Protein AF-A0A6B3FB98-F1 (afdb_monomer)

Solvent-accessible surface area (backbone atoms only — not comparable to full-atom values): 5210 Å² total; per-residue (Å²): 112,61,65,62,50,52,55,51,52,52,67,67,36,86,56,45,67,45,77,42,84,36,45,24,69,54,49,41,55,49,44,44,62,73,29,65,89,41,88,61,44,83,73,66,52,54,88,78,35,70,69,46,72,49,70,41,52,70,50,77,83,49,48,64,60,54,39,62,72,44,57,84,35,87,92,45,90,78,75,80,77,92,82,120

Structure (mmCIF, N/CA/C/O backbone):
data_AF-A0A6B3FB98-F1
#
_entry.id   AF-A0A6B3FB98-F1
#
loop_
_atom_site.group_PDB
_atom_site.id
_atom_site.type_symbol
_atom_site.label_atom_id
_atom_site.label_alt_id
_atom_site.label_comp_id
_atom_site.label_asym_id
_atom_site.label_entity_id
_atom_site.label_seq_id
_atom_site.pdbx_PDB_ins_code
_atom_site.Cartn_x
_atom_site.Cartn_y
_atom_site.Cartn_z
_atom_site.occupancy
_atom_site.B_iso_or_equiv
_atom_site.auth_seq_id
_atom_site.auth_comp_id
_atom_site.auth_asym_id
_atom_site.auth_atom_id
_atom_site.pdbx_PDB_model_num
ATOM 1 N N . GLU A 1 1 ? -9.946 7.356 -11.791 1.00 70.69 1 GLU A N 1
ATOM 2 C CA . GLU A 1 1 ? -11.025 7.431 -10.777 1.00 70.69 1 GLU A CA 1
ATOM 3 C C . GLU A 1 1 ? -10.968 6.279 -9.772 1.00 70.69 1 GLU A C 1
ATOM 5 O O . GLU A 1 1 ? -10.805 6.546 -8.588 1.00 70.69 1 GLU A O 1
ATOM 10 N N . GLN A 1 2 ? -10.980 5.011 -10.212 1.00 83.38 2 GLN A N 1
ATOM 11 C CA . GLN A 1 2 ? -10.944 3.843 -9.305 1.00 83.38 2 GLN A CA 1
ATOM 12 C C . GLN A 1 2 ? -9.772 3.849 -8.305 1.00 83.38 2 GLN A C 1
ATOM 14 O O . GLN A 1 2 ? -9.975 3.599 -7.121 1.00 83.38 2 GLN A O 1
ATOM 19 N N . ARG A 1 3 ? -8.561 4.214 -8.742 1.00 86.38 3 ARG A N 1
ATOM 20 C CA . ARG A 1 3 ? -7.378 4.301 -7.869 1.00 86.38 3 ARG A CA 1
ATOM 21 C C . ARG A 1 3 ? -7.551 5.255 -6.682 1.00 86.38 3 ARG A C 1
ATOM 23 O O . ARG A 1 3 ? -7.267 4.885 -5.549 1.00 86.38 3 ARG A O 1
ATOM 30 N N . GLN A 1 4 ? -8.005 6.481 -6.942 1.00 88.00 4 GLN A N 1
ATOM 31 C CA . GLN A 1 4 ? -8.203 7.492 -5.894 1.00 88.00 4 GLN A CA 1
ATOM 32 C C . GLN A 1 4 ? -9.285 7.057 -4.902 1.00 88.00 4 GLN A C 1
ATOM 34 O O . GLN A 1 4 ? -9.176 7.332 -3.707 1.00 88.00 4 GLN A O 1
ATOM 39 N N . GLN A 1 5 ? -10.304 6.342 -5.385 1.00 90.31 5 GLN A N 1
ATOM 40 C CA . GLN A 1 5 ? -11.332 5.765 -4.529 1.00 90.31 5 GLN A CA 1
ATOM 41 C C . GLN A 1 5 ? -10.744 4.699 -3.595 1.00 90.31 5 GLN A C 1
ATOM 43 O O . GLN A 1 5 ? -10.975 4.755 -2.390 1.00 90.31 5 GLN A O 1
ATOM 48 N N . ILE A 1 6 ? -9.925 3.782 -4.124 1.00 89.94 6 ILE A N 1
ATOM 49 C CA . ILE A 1 6 ? -9.229 2.758 -3.328 1.00 89.94 6 ILE A CA 1
ATOM 50 C C . ILE A 1 6 ? -8.350 3.414 -2.259 1.00 89.94 6 ILE A C 1
ATOM 52 O O . ILE A 1 6 ? -8.448 3.057 -1.088 1.00 89.94 6 ILE A O 1
ATOM 56 N N . GLU A 1 7 ? -7.544 4.409 -2.634 1.00 90.88 7 GLU A N 1
ATOM 57 C CA . GLU A 1 7 ? -6.691 5.152 -1.699 1.00 90.88 7 GLU A CA 1
ATOM 58 C C . GLU A 1 7 ? -7.508 5.825 -0.588 1.00 90.88 7 GLU A C 1
ATOM 60 O O . GLU A 1 7 ? -7.152 5.760 0.590 1.00 90.88 7 GLU A O 1
ATOM 65 N N . THR A 1 8 ? -8.623 6.455 -0.959 1.00 92.19 8 THR A N 1
ATOM 66 C CA . T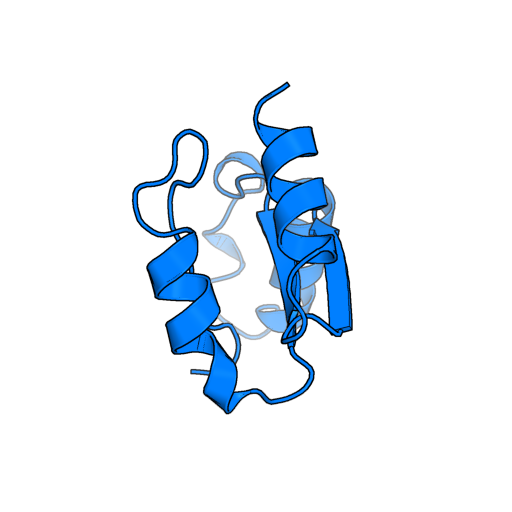HR A 1 8 ? -9.530 7.111 -0.014 1.00 92.19 8 THR A CA 1
ATOM 67 C C . THR A 1 8 ? -10.123 6.109 0.966 1.00 92.19 8 THR A C 1
ATOM 69 O O . THR A 1 8 ? -10.179 6.379 2.164 1.00 92.19 8 THR A O 1
ATOM 72 N N . ASP A 1 9 ? -10.546 4.945 0.484 1.00 91.81 9 ASP A N 1
ATOM 73 C CA . ASP A 1 9 ? -11.162 3.936 1.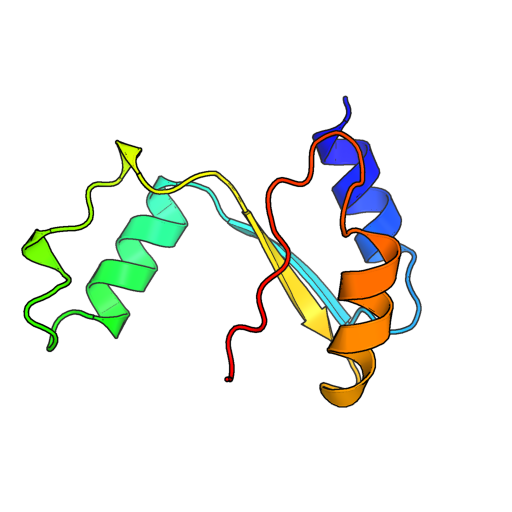339 1.00 91.81 9 ASP A CA 1
ATOM 74 C C . ASP A 1 9 ? -10.143 3.279 2.263 1.00 91.81 9 ASP A C 1
ATOM 76 O O . ASP A 1 9 ? -10.436 3.103 3.442 1.00 91.81 9 ASP A O 1
ATOM 80 N N . LEU A 1 10 ? -8.922 3.023 1.783 1.00 90.62 10 LEU A N 1
ATOM 81 C CA . LEU A 1 10 ? -7.813 2.581 2.629 1.00 90.62 10 LEU A CA 1
ATOM 82 C C . LEU A 1 10 ? -7.549 3.587 3.756 1.00 90.62 10 LEU A C 1
ATOM 84 O O . LEU A 1 10 ? -7.442 3.201 4.915 1.00 90.62 10 LEU A O 1
ATOM 88 N N . LYS A 1 11 ? -7.513 4.889 3.446 1.00 91.00 11 LYS A N 1
ATOM 89 C CA . LYS A 1 11 ? -7.313 5.954 4.445 1.00 91.00 11 LYS A CA 1
ATOM 90 C C . LYS A 1 11 ? -8.461 6.076 5.452 1.00 91.00 11 LYS A C 1
ATOM 92 O O . LYS A 1 11 ? -8.236 6.546 6.563 1.00 91.00 11 LYS A O 1
ATOM 97 N N . LYS A 1 12 ? -9.679 5.675 5.080 1.00 92.00 12 LYS A N 1
ATOM 98 C CA . LYS A 1 12 ? -10.856 5.689 5.965 1.00 92.00 12 LYS A CA 1
ATOM 99 C C . LYS A 1 12 ? -10.901 4.504 6.927 1.00 92.00 12 LYS A C 1
ATOM 101 O O . LYS A 1 12 ? -11.653 4.553 7.898 1.00 92.00 12 LYS A O 1
ATOM 106 N N . MET A 1 13 ? -10.138 3.440 6.675 1.00 89.88 13 MET A N 1
ATOM 107 C CA . MET A 1 13 ? -10.168 2.268 7.541 1.00 89.88 13 MET A CA 1
ATOM 108 C C . MET A 1 13 ? -9.485 2.543 8.885 1.00 89.88 13 MET A C 1
ATOM 110 O O . MET A 1 13 ? -8.347 3.009 8.918 1.00 89.88 13 MET A O 1
ATOM 114 N N . PRO A 1 14 ? -10.116 2.180 10.015 1.00 90.12 14 PRO A N 1
ATOM 115 C CA . PRO A 1 14 ? -9.554 2.432 11.339 1.00 90.12 14 PRO A CA 1
ATOM 116 C C . PRO A 1 14 ? -8.274 1.628 11.607 1.00 90.12 14 PRO A C 1
ATOM 118 O O . PRO A 1 14 ? -7.417 2.107 12.353 1.00 90.12 14 PRO A O 1
ATOM 121 N N . ALA A 1 15 ? -8.135 0.455 10.981 1.00 90.31 15 ALA A N 1
ATOM 122 C CA . ALA A 1 15 ? -6.959 -0.411 11.063 1.00 90.31 15 ALA A CA 1
ATOM 123 C C . ALA A 1 15 ? -5.740 0.148 10.306 1.00 90.31 15 ALA A C 1
ATOM 125 O O . ALA A 1 15 ? -4.606 -0.250 10.571 1.00 90.31 15 ALA A O 1
ATOM 126 N N . VAL A 1 16 ? -5.939 1.096 9.384 1.00 92.69 16 VAL A N 1
ATOM 127 C CA . VAL A 1 16 ? -4.859 1.667 8.576 1.00 92.69 16 VAL A CA 1
ATOM 128 C C . VAL A 1 16 ? -4.181 2.812 9.328 1.00 92.69 16 VAL A C 1
ATOM 130 O O . VAL A 1 16 ? -4.817 3.728 9.846 1.00 92.69 16 VAL A O 1
ATOM 133 N N . GLN A 1 17 ? -2.854 2.745 9.403 1.00 92.69 17 GLN A N 1
ATOM 134 C CA . GLN A 1 17 ? -1.997 3.792 9.949 1.00 92.69 17 GLN A CA 1
ATOM 135 C C . GLN A 1 17 ? -1.575 4.780 8.856 1.00 92.69 17 GLN A C 1
ATOM 137 O O . GLN A 1 17 ? -1.705 5.986 9.042 1.00 92.69 17 GLN A O 1
ATOM 142 N N . THR A 1 18 ? -1.071 4.283 7.723 1.00 91.62 18 THR A N 1
ATOM 143 C CA . THR A 1 18 ? -0.631 5.120 6.595 1.00 91.62 18 THR A CA 1
ATOM 144 C C . THR A 1 18 ? -0.854 4.416 5.267 1.00 91.62 18 THR A C 1
ATOM 146 O O . THR A 1 18 ? -0.672 3.204 5.178 1.00 91.62 18 THR A O 1
ATOM 149 N N . VAL A 1 19 ? -1.155 5.189 4.223 1.00 92.75 19 VAL A N 1
ATOM 150 C CA . VAL A 1 19 ? -1.237 4.710 2.838 1.00 92.75 19 VAL A CA 1
ATOM 151 C C . VAL A 1 19 ? -0.232 5.493 2.008 1.00 92.75 19 VAL A C 1
ATOM 153 O O . VAL A 1 19 ? -0.298 6.722 1.971 1.00 92.75 19 VAL A O 1
ATOM 156 N N . ALA A 1 20 ? 0.687 4.787 1.358 1.00 90.81 20 ALA A N 1
ATOM 157 C CA . ALA A 1 20 ? 1.653 5.355 0.430 1.00 90.81 20 ALA A CA 1
ATOM 158 C C . ALA A 1 20 ? 1.407 4.774 -0.963 1.00 90.81 20 ALA A C 1
ATOM 160 O O . ALA A 1 20 ? 1.312 3.559 -1.124 1.00 90.81 20 ALA A O 1
ATOM 161 N N . HIS A 1 21 ? 1.302 5.640 -1.965 1.00 90.62 21 HIS A N 1
ATOM 162 C CA . HIS A 1 21 ? 1.294 5.206 -3.354 1.00 90.62 21 HIS A CA 1
ATOM 163 C C . HIS A 1 21 ? 2.732 4.921 -3.785 1.00 90.62 21 HIS A C 1
ATOM 165 O O . HIS A 1 21 ? 3.584 5.804 -3.691 1.00 90.62 21 HIS A O 1
ATOM 171 N N . GLU A 1 22 ? 2.989 3.696 -4.226 1.00 87.44 22 GLU A N 1
ATOM 172 C CA . GLU A 1 22 ? 4.285 3.244 -4.708 1.00 87.44 22 GLU A CA 1
ATOM 173 C C . GLU A 1 22 ? 4.201 3.063 -6.224 1.00 87.44 22 GLU A C 1
ATOM 175 O O . GLU A 1 22 ? 3.458 2.228 -6.744 1.00 87.44 22 GLU A O 1
ATOM 180 N N . THR A 1 23 ? 4.943 3.900 -6.946 1.00 88.94 23 THR A N 1
ATOM 181 C CA . THR A 1 23 ? 5.026 3.808 -8.405 1.00 88.94 23 THR A CA 1
ATOM 182 C C . THR A 1 23 ? 5.922 2.644 -8.817 1.00 88.94 23 THR A C 1
ATOM 184 O O . THR A 1 23 ? 6.796 2.235 -8.052 1.00 88.94 23 THR A O 1
ATOM 187 N N . ALA A 1 24 ? 5.774 2.164 -10.054 1.00 84.94 24 ALA A N 1
ATOM 188 C CA . ALA A 1 24 ? 6.637 1.127 -10.627 1.00 84.94 24 ALA A CA 1
ATOM 189 C C . ALA A 1 24 ? 8.139 1.436 -10.448 1.00 84.94 24 ALA A C 1
ATOM 191 O O . ALA A 1 24 ? 8.925 0.572 -10.069 1.00 84.94 24 ALA A O 1
ATOM 192 N N . ASP A 1 25 ? 8.532 2.700 -10.642 1.00 85.69 25 ASP A N 1
ATOM 193 C CA . ASP A 1 25 ? 9.919 3.158 -10.502 1.00 85.69 25 ASP A CA 1
ATOM 194 C C . ASP A 1 25 ? 10.413 3.103 -9.042 1.00 85.69 25 ASP A C 1
ATOM 196 O O . ASP A 1 25 ? 11.545 2.695 -8.766 1.00 85.69 25 ASP A O 1
ATOM 200 N N . GLN A 1 26 ? 9.551 3.471 -8.085 1.00 87.56 26 GLN A N 1
ATOM 201 C CA . GLN A 1 26 ? 9.854 3.366 -6.655 1.00 87.56 26 GLN A CA 1
ATOM 202 C C . GLN A 1 26 ? 9.925 1.907 -6.201 1.00 87.56 26 GLN A C 1
ATOM 204 O O . GLN A 1 26 ? 10.900 1.539 -5.543 1.00 87.56 26 GLN A O 1
ATOM 209 N N . ALA A 1 27 ? 8.952 1.083 -6.599 1.00 84.50 27 ALA A N 1
ATOM 210 C CA . ALA A 1 27 ? 8.931 -0.352 -6.333 1.00 84.50 27 ALA A CA 1
ATOM 211 C C . ALA A 1 27 ? 10.200 -1.021 -6.876 1.00 84.50 27 ALA A C 1
ATOM 213 O O . ALA A 1 27 ? 10.872 -1.754 -6.154 1.00 84.50 27 ALA A O 1
ATOM 214 N N . TYR A 1 28 ? 10.599 -0.690 -8.108 1.00 84.38 28 TYR A N 1
ATOM 215 C CA . TYR A 1 28 ? 11.817 -1.200 -8.732 1.00 84.38 28 TYR A CA 1
ATOM 216 C C . TYR A 1 28 ? 13.089 -0.812 -7.976 1.00 84.38 28 TYR A C 1
ATOM 218 O O . TYR A 1 28 ? 13.930 -1.669 -7.703 1.00 84.38 28 TYR A O 1
ATOM 226 N N . LYS A 1 29 ? 13.238 0.459 -7.585 1.00 86.31 29 LYS A N 1
ATOM 227 C CA . LYS A 1 29 ? 14.388 0.916 -6.786 1.00 86.31 29 LYS A CA 1
ATOM 228 C C . LYS A 1 29 ? 14.461 0.216 -5.433 1.00 86.31 29 LYS A C 1
ATOM 230 O O . LYS A 1 29 ? 15.548 -0.169 -5.002 1.00 86.31 29 LYS A O 1
ATOM 235 N N . LEU A 1 30 ? 13.321 0.058 -4.761 1.00 82.44 30 LEU A N 1
ATOM 236 C CA . LEU A 1 30 ? 13.264 -0.603 -3.463 1.00 82.44 30 LEU A CA 1
ATOM 237 C C . LEU A 1 30 ? 13.585 -2.091 -3.595 1.00 82.44 30 LEU A C 1
ATOM 239 O O . LEU A 1 30 ? 14.413 -2.610 -2.856 1.00 82.44 30 LEU A O 1
ATOM 243 N N . TYR A 1 31 ? 12.991 -2.752 -4.585 1.00 81.25 31 TYR A N 1
ATOM 244 C CA . TYR A 1 31 ? 13.235 -4.154 -4.879 1.00 81.25 31 TYR A CA 1
ATOM 245 C C . TYR A 1 31 ? 14.700 -4.406 -5.224 1.00 81.25 31 TYR A C 1
ATOM 247 O O . TYR A 1 31 ? 15.314 -5.288 -4.638 1.00 81.25 31 TYR A O 1
ATOM 255 N N . GLN A 1 32 ? 15.310 -3.593 -6.092 1.00 82.25 32 GLN A N 1
ATOM 256 C CA . GLN A 1 32 ? 16.744 -3.694 -6.368 1.00 82.25 32 GLN A CA 1
ATOM 257 C C . GLN A 1 32 ? 17.586 -3.558 -5.100 1.00 82.25 32 GLN A C 1
ATOM 259 O O . GLN A 1 32 ? 18.593 -4.243 -4.968 1.00 82.25 32 GLN A O 1
ATOM 264 N N . LYS A 1 33 ? 17.186 -2.702 -4.154 1.00 84.25 33 LYS A N 1
ATOM 265 C CA . LYS A 1 33 ? 17.895 -2.542 -2.883 1.00 84.25 33 LYS A CA 1
ATOM 266 C C . LYS A 1 33 ? 17.757 -3.784 -1.996 1.00 84.25 33 LYS A C 1
ATOM 268 O O . LYS A 1 33 ? 18.775 -4.303 -1.538 1.00 84.25 33 LYS A O 1
ATOM 273 N N . GLU A 1 34 ? 16.535 -4.272 -1.795 1.00 79.12 34 GLU A N 1
ATOM 274 C CA . GLU A 1 34 ? 16.223 -5.420 -0.928 1.00 79.12 34 GLU A CA 1
ATOM 275 C C . GLU A 1 34 ? 16.759 -6.740 -1.503 1.00 79.12 34 GLU A C 1
ATOM 277 O O . GLU A 1 34 ? 17.377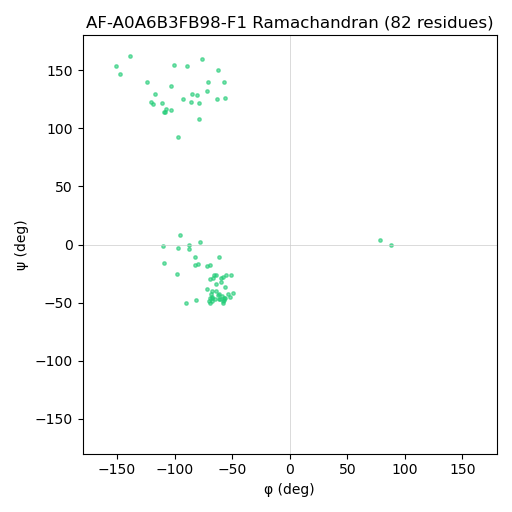 -7.541 -0.804 1.00 79.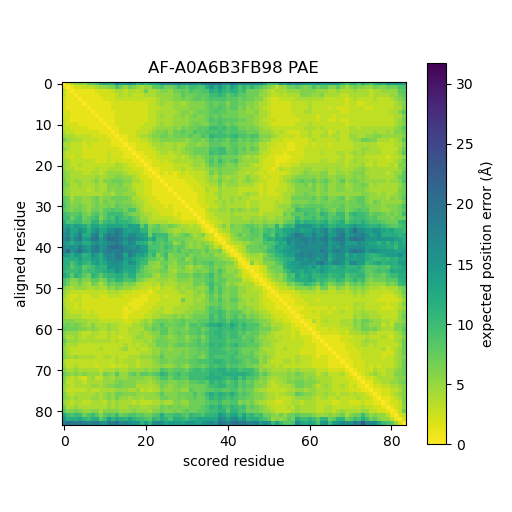12 34 GLU A O 1
ATOM 282 N N . PHE A 1 35 ? 16.594 -6.939 -2.809 1.00 77.75 35 PHE A N 1
ATOM 283 C CA . PHE A 1 35 ? 16.992 -8.146 -3.525 1.00 77.75 35 PHE A CA 1
ATOM 284 C C . PHE A 1 35 ? 18.369 -8.024 -4.178 1.00 77.75 35 PHE A C 1
ATOM 286 O O . PHE A 1 35 ? 18.779 -8.953 -4.861 1.00 77.75 35 PHE A O 1
ATOM 293 N N . SER A 1 36 ? 19.132 -6.954 -3.925 1.00 74.75 36 SER A N 1
ATOM 294 C CA . SER A 1 36 ? 20.507 -6.768 -4.438 1.00 74.75 36 SER A CA 1
ATOM 295 C C . SER A 1 36 ? 21.434 -7.964 -4.185 1.00 74.75 36 SER A C 1
ATOM 297 O O . SER A 1 36 ? 22.397 -8.172 -4.917 1.00 74.75 36 SER A O 1
ATOM 299 N N . ARG A 1 37 ? 21.150 -8.754 -3.143 1.00 76.31 37 ARG A N 1
ATOM 300 C CA . ARG A 1 37 ? 21.891 -9.970 -2.769 1.00 76.31 37 ARG A CA 1
ATOM 301 C C . ARG A 1 37 ? 21.259 -11.270 -3.275 1.00 76.31 37 ARG A C 1
ATOM 303 O O . ARG A 1 37 ? 21.809 -12.340 -3.034 1.00 76.31 37 ARG A O 1
ATOM 310 N N . SER A 1 38 ? 20.106 -11.191 -3.929 1.00 74.75 38 SER A N 1
ATOM 311 C CA . SER A 1 38 ? 19.347 -12.328 -4.437 1.00 74.75 38 SER A CA 1
ATOM 312 C C . SER A 1 38 ? 19.537 -12.463 -5.952 1.00 74.75 38 SER A C 1
ATOM 314 O O . SER A 1 38 ? 19.428 -11.470 -6.672 1.00 74.75 38 SER A O 1
ATOM 316 N N . PRO A 1 39 ? 19.744 -13.683 -6.479 1.00 74.25 39 PRO A N 1
ATOM 317 C CA . PRO A 1 39 ? 19.875 -13.924 -7.920 1.00 74.25 39 PRO A CA 1
ATOM 318 C C . PRO A 1 39 ? 18.619 -13.551 -8.736 1.00 74.25 39 PRO A C 1
ATOM 320 O O . PRO A 1 39 ? 18.671 -13.494 -9.961 1.00 74.25 39 PRO A O 1
ATOM 323 N N . ILE A 1 40 ? 17.497 -13.264 -8.068 1.00 70.62 40 ILE A N 1
ATOM 324 C CA . ILE A 1 40 ? 16.217 -12.888 -8.683 1.00 70.62 40 ILE A CA 1
ATOM 325 C C . ILE A 1 40 ? 16.181 -11.390 -9.050 1.00 70.62 40 ILE A C 1
ATOM 327 O O . ILE A 1 40 ? 15.376 -10.978 -9.884 1.00 70.62 40 ILE A O 1
ATOM 331 N N . ALA A 1 41 ? 17.064 -10.551 -8.485 1.00 69.00 41 ALA A N 1
ATOM 332 C CA . ALA A 1 41 ? 17.078 -9.111 -8.776 1.00 69.00 41 ALA A CA 1
ATOM 333 C C . ALA A 1 41 ? 17.304 -8.781 -10.256 1.00 69.00 41 ALA A C 1
ATOM 335 O O . ALA A 1 41 ? 16.809 -7.768 -10.736 1.00 69.00 41 ALA A O 1
ATOM 336 N N . SER A 1 42 ? 18.006 -9.647 -10.985 1.00 69.69 42 SER A N 1
ATOM 337 C CA . SER A 1 42 ? 18.278 -9.476 -12.414 1.00 69.69 42 SER A CA 1
ATOM 338 C C . SER A 1 42 ? 17.126 -9.923 -13.321 1.00 69.69 42 SER A C 1
ATOM 340 O O . SER A 1 42 ? 17.180 -9.677 -14.521 1.00 69.69 42 SER A O 1
ATOM 342 N N . GLN A 1 43 ? 16.114 -10.609 -12.777 1.00 69.69 43 GLN A N 1
ATOM 343 C CA . GLN A 1 43 ? 14.999 -11.173 -13.549 1.00 69.69 43 GLN A CA 1
ATOM 344 C C . GLN A 1 43 ? 13.750 -10.286 -13.529 1.00 69.69 43 GLN A C 1
ATOM 346 O O . GLN A 1 43 ? 12.947 -10.351 -14.457 1.00 69.69 43 GLN A O 1
ATOM 351 N N . LEU A 1 44 ? 13.580 -9.452 -12.497 1.00 70.50 44 LEU A N 1
ATOM 352 C CA . LEU A 1 44 ? 12.465 -8.510 -12.429 1.00 70.50 44 LEU A CA 1
ATOM 353 C C . LEU A 1 44 ? 12.809 -7.212 -13.164 1.00 70.50 44 LEU A C 1
ATOM 355 O O . LEU A 1 44 ? 13.766 -6.524 -12.812 1.00 70.50 44 LEU A O 1
ATOM 359 N N . THR A 1 45 ? 11.997 -6.848 -14.150 1.00 71.00 45 THR A N 1
ATOM 360 C CA . THR A 1 45 ? 12.077 -5.561 -14.849 1.00 71.00 45 THR A CA 1
ATOM 361 C C . THR A 1 45 ? 11.012 -4.593 -14.315 1.00 71.00 45 THR A C 1
ATOM 363 O O . THR A 1 45 ? 9.980 -5.040 -13.810 1.00 71.00 45 THR A O 1
ATOM 366 N N . PRO A 1 46 ? 11.214 -3.264 -14.417 1.00 70.06 46 PRO A N 1
ATOM 367 C CA . PRO A 1 46 ? 10.231 -2.272 -13.961 1.00 70.06 46 PRO A CA 1
ATOM 368 C C . PRO A 1 46 ? 8.860 -2.423 -14.629 1.00 70.06 46 PRO A C 1
ATOM 370 O O . PRO A 1 46 ? 7.846 -2.086 -14.036 1.00 70.06 46 PRO A O 1
ATOM 373 N N . ASP A 1 47 ? 8.833 -2.946 -15.854 1.00 73.62 47 ASP A N 1
ATOM 374 C CA . ASP A 1 47 ? 7.611 -3.201 -16.622 1.00 73.62 47 ASP A CA 1
ATOM 375 C C . ASP A 1 47 ? 6.708 -4.261 -15.961 1.00 73.62 47 ASP A C 1
ATOM 377 O O . ASP A 1 47 ? 5.488 -4.225 -16.083 1.00 73.62 47 ASP A O 1
ATOM 381 N N . LEU A 1 48 ? 7.308 -5.162 -15.176 1.00 74.12 48 LEU A N 1
ATOM 382 C CA . LEU A 1 48 ? 6.606 -6.180 -14.395 1.00 74.12 48 LEU A CA 1
ATOM 383 C C . LEU A 1 48 ? 6.191 -5.683 -13.001 1.00 74.12 48 LEU A C 1
ATOM 385 O O . LEU A 1 48 ? 5.609 -6.452 -12.237 1.00 74.12 48 LEU A O 1
ATOM 389 N N . MET A 1 49 ? 6.501 -4.430 -12.650 1.00 79.06 49 MET A N 1
ATOM 390 C CA . MET A 1 49 ? 6.147 -3.813 -11.370 1.00 79.06 49 MET A CA 1
ATOM 391 C C . MET A 1 49 ? 4.874 -2.975 -11.540 1.00 79.06 49 MET A C 1
ATOM 393 O O . MET A 1 49 ? 4.968 -1.795 -11.891 1.00 79.06 49 MET A O 1
ATOM 397 N N . PRO A 1 50 ? 3.674 -3.526 -11.292 1.00 77.69 50 PRO A N 1
ATOM 398 C CA . PRO A 1 50 ? 2.474 -2.706 -11.271 1.00 77.69 50 PRO A CA 1
ATOM 399 C C . PRO A 1 50 ? 2.566 -1.655 -10.158 1.00 77.69 50 PRO A C 1
ATOM 401 O O . PRO A 1 50 ? 3.187 -1.874 -9.114 1.00 77.69 50 PRO A O 1
ATOM 404 N N . GLU A 1 51 ? 1.916 -0.509 -10.368 1.00 85.50 51 GLU A N 1
ATOM 405 C CA . GLU A 1 51 ? 1.707 0.456 -9.289 1.00 85.50 51 GLU A CA 1
ATOM 406 C C . GLU A 1 51 ? 0.969 -0.209 -8.121 1.00 85.50 51 GLU A C 1
ATOM 408 O O . GLU A 1 51 ? 0.060 -1.021 -8.315 1.00 85.50 51 GLU A O 1
ATOM 413 N N . SER A 1 52 ? 1.372 0.118 -6.896 1.00 88.56 52 SER A N 1
ATOM 414 C CA . SER A 1 52 ? 0.799 -0.495 -5.703 1.00 88.56 52 SER A CA 1
ATOM 415 C C . SER A 1 52 ? 0.579 0.522 -4.593 1.00 88.56 52 SER A C 1
ATOM 417 O O . SER A 1 52 ? 1.121 1.628 -4.591 1.00 88.56 52 SER A O 1
ATOM 419 N N . PHE A 1 53 ? -0.261 0.152 -3.630 1.00 90.50 53 PHE A N 1
ATOM 420 C CA . PHE A 1 53 ? -0.438 0.919 -2.407 1.00 90.50 53 PHE A CA 1
ATOM 421 C C . PHE A 1 53 ? 0.217 0.189 -1.248 1.00 90.50 53 PHE A C 1
ATOM 423 O O . PHE A 1 53 ? -0.230 -0.883 -0.841 1.00 90.50 53 PHE A O 1
ATOM 430 N N . ARG A 1 54 ? 1.238 0.811 -0.661 1.00 90.06 54 ARG A N 1
ATOM 431 C CA . ARG A 1 54 ? 1.797 0.377 0.614 1.00 90.06 54 ARG A CA 1
ATOM 432 C C . ARG A 1 54 ? 0.909 0.854 1.746 1.00 90.06 54 ARG A C 1
ATOM 434 O O . ARG A 1 54 ? 0.868 2.040 2.081 1.00 90.06 54 ARG A O 1
ATOM 441 N N . VAL A 1 55 ? 0.211 -0.096 2.348 1.00 90.31 55 VAL A N 1
ATOM 442 C CA . VAL A 1 55 ? -0.676 0.139 3.481 1.00 90.31 55 VAL A CA 1
ATOM 443 C C . VAL A 1 55 ? 0.027 -0.338 4.740 1.00 90.31 55 VAL A C 1
ATOM 445 O O . VAL A 1 55 ? 0.310 -1.520 4.903 1.00 90.31 55 VAL A O 1
ATOM 448 N N . LYS A 1 56 ? 0.314 0.591 5.647 1.00 90.75 56 LYS A N 1
ATOM 449 C CA . LYS A 1 56 ? 0.820 0.264 6.976 1.00 90.75 56 LYS A CA 1
ATOM 450 C C . LYS A 1 56 ? -0.361 0.161 7.922 1.00 90.75 56 LYS A C 1
ATOM 452 O O . LYS A 1 56 ? -1.131 1.115 8.031 1.00 90.75 56 LYS A O 1
ATOM 457 N N . LEU A 1 57 ? -0.485 -0.964 8.609 1.00 91.31 57 LEU A N 1
ATOM 458 C CA . LEU A 1 57 ? -1.534 -1.185 9.600 1.00 91.31 57 LEU A CA 1
ATOM 459 C C . LEU A 1 57 ? -1.089 -0.723 10.982 1.00 91.31 57 LEU A C 1
ATOM 461 O O . LEU A 1 57 ? 0.108 -0.664 11.276 1.00 91.31 57 LEU A O 1
ATOM 465 N N . LYS A 1 58 ? -2.067 -0.366 11.815 1.00 91.38 58 LYS A N 1
ATOM 46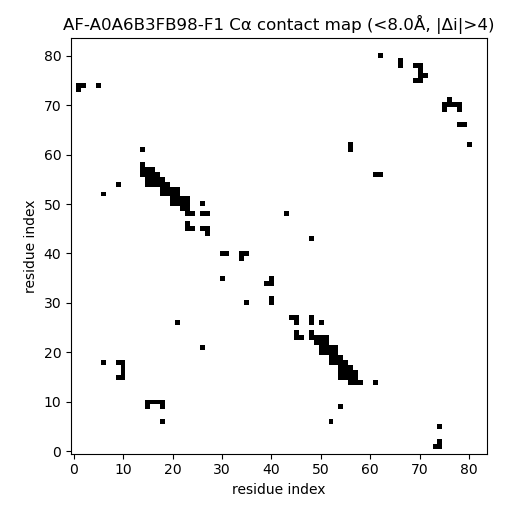6 C CA . LYS A 1 58 ? -1.848 -0.086 13.236 1.00 91.38 58 LYS A CA 1
ATOM 467 C C . LYS A 1 58 ? -1.527 -1.380 13.979 1.00 91.38 58 LYS A C 1
ATOM 469 O O . LYS A 1 58 ? -0.526 -1.418 14.688 1.00 91.38 58 LYS A O 1
ATOM 474 N N . ASP A 1 59 ? -2.331 -2.419 13.756 1.00 89.56 59 ASP A N 1
ATOM 475 C CA . ASP A 1 59 ? -2.051 -3.788 14.186 1.00 89.56 59 ASP A CA 1
ATOM 476 C C . ASP A 1 59 ? -1.761 -4.658 12.946 1.00 89.56 59 ASP A C 1
ATOM 478 O O . ASP A 1 59 ? -2.602 -4.747 12.050 1.00 89.56 59 ASP A O 1
ATOM 482 N N . PRO A 1 60 ? -0.582 -5.299 12.847 1.00 85.44 60 PRO A N 1
ATOM 483 C CA . PRO A 1 60 ? -0.277 -6.236 11.766 1.00 85.44 60 PRO A CA 1
ATOM 484 C C . PRO A 1 60 ? -1.286 -7.386 11.629 1.00 85.44 60 PRO A C 1
ATOM 486 O O . PRO A 1 60 ? -1.450 -7.913 10.534 1.00 85.44 60 PRO A O 1
ATOM 489 N N . LYS A 1 61 ? -1.973 -7.770 12.714 1.00 87.31 61 LYS A N 1
ATOM 490 C CA . LYS A 1 61 ? -2.985 -8.838 12.705 1.00 87.31 61 LYS A CA 1
ATOM 491 C C . LYS A 1 61 ? -4.253 -8.460 11.940 1.00 87.31 61 LYS A C 1
ATOM 493 O O . LYS A 1 61 ? -4.999 -9.346 11.540 1.00 87.31 61 LYS A O 1
ATOM 498 N N . ASP A 1 62 ? -4.476 -7.171 11.687 1.00 87.19 62 ASP A N 1
ATOM 499 C CA . ASP A 1 62 ? -5.638 -6.690 10.934 1.00 87.19 62 ASP A CA 1
ATOM 500 C C . ASP A 1 62 ? -5.490 -6.881 9.413 1.00 87.19 62 ASP A C 1
ATOM 502 O O . ASP A 1 62 ? -6.380 -6.488 8.654 1.00 87.19 62 ASP A O 1
ATOM 506 N N . TYR A 1 63 ? -4.386 -7.478 8.939 1.00 88.31 63 TYR A N 1
ATOM 507 C CA . TYR A 1 63 ? -4.162 -7.736 7.514 1.00 88.31 63 TYR A CA 1
ATOM 508 C C . TYR A 1 63 ? -5.337 -8.473 6.869 1.00 88.31 63 TYR A C 1
ATOM 510 O O . TYR A 1 63 ? -5.815 -8.038 5.821 1.00 88.31 63 TYR A O 1
ATOM 518 N N . ASP A 1 64 ? -5.862 -9.516 7.517 1.00 87.56 64 ASP A N 1
ATOM 519 C CA . ASP A 1 64 ? -6.985 -10.298 6.990 1.00 87.56 64 ASP A CA 1
ATOM 520 C C . ASP A 1 64 ? -8.241 -9.448 6.762 1.00 87.56 64 ASP A C 1
ATOM 522 O O . ASP A 1 64 ? -8.986 -9.677 5.805 1.00 87.56 64 ASP A O 1
ATOM 526 N N . VAL A 1 65 ? -8.461 -8.420 7.588 1.00 88.56 65 VAL A N 1
ATOM 527 C CA . VAL A 1 65 ? -9.593 -7.493 7.449 1.00 88.56 65 VAL A CA 1
ATOM 528 C C . VAL A 1 65 ? -9.438 -6.654 6.182 1.00 88.56 65 VAL A C 1
ATOM 530 O O . VAL A 1 65 ? -10.389 -6.507 5.412 1.00 88.56 65 VAL A O 1
ATOM 533 N N . ILE A 1 66 ? -8.234 -6.134 5.931 1.00 88.31 66 ILE A N 1
ATOM 534 C CA . ILE A 1 66 ? -7.931 -5.357 4.722 1.00 88.31 66 ILE A CA 1
ATOM 535 C C . ILE A 1 66 ? -7.985 -6.249 3.486 1.00 88.31 66 ILE A C 1
ATOM 537 O O . ILE A 1 66 ? -8.628 -5.903 2.495 1.00 88.31 66 ILE A O 1
ATOM 541 N N . ALA A 1 67 ? -7.332 -7.408 3.547 1.00 89.50 67 ALA A N 1
ATOM 542 C CA . ALA A 1 67 ? -7.303 -8.364 2.457 1.00 89.50 67 ALA A CA 1
ATOM 543 C C . ALA A 1 67 ? -8.725 -8.768 2.071 1.00 89.50 67 ALA A C 1
ATOM 545 O O . ALA A 1 67 ? -9.079 -8.671 0.903 1.00 89.50 67 ALA A O 1
ATOM 546 N N . THR A 1 68 ? -9.579 -9.104 3.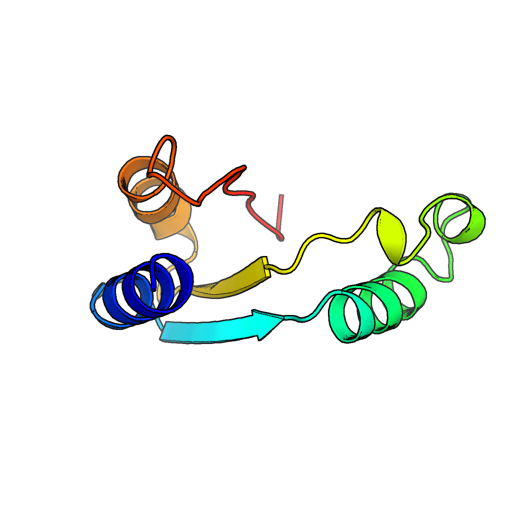036 1.00 88.50 68 THR A N 1
ATOM 547 C CA . THR A 1 68 ? -10.981 -9.457 2.772 1.00 88.50 68 THR A CA 1
ATOM 548 C C . THR A 1 68 ? -11.776 -8.289 2.187 1.00 88.50 68 THR A C 1
ATOM 550 O O . THR A 1 68 ? -12.554 -8.491 1.259 1.00 88.50 68 THR A O 1
ATOM 553 N N . ALA A 1 69 ? -11.568 -7.062 2.674 1.00 88.19 69 ALA A N 1
ATOM 554 C CA . ALA A 1 69 ? -12.300 -5.886 2.201 1.00 88.19 69 ALA A CA 1
ATOM 555 C C . ALA A 1 69 ? -11.936 -5.461 0.764 1.00 88.19 69 ALA A C 1
ATOM 557 O O . ALA A 1 69 ? -12.772 -4.891 0.061 1.00 88.19 69 ALA A O 1
ATOM 558 N N . PHE A 1 70 ? -10.698 -5.710 0.323 1.00 88.81 70 PHE A N 1
ATOM 559 C CA . PHE A 1 70 ? -10.201 -5.268 -0.988 1.00 88.81 70 PHE A CA 1
ATOM 560 C C . PHE A 1 70 ? -10.004 -6.400 -2.000 1.00 88.81 70 PHE A C 1
ATOM 562 O O . PHE A 1 70 ? -9.911 -6.131 -3.200 1.00 88.81 70 PHE A O 1
ATOM 569 N N . LYS A 1 71 ? -9.972 -7.662 -1.568 1.00 87.25 71 LYS A N 1
ATOM 570 C CA . LYS A 1 71 ? -9.876 -8.813 -2.470 1.00 87.25 71 LYS A CA 1
ATOM 571 C C . LYS A 1 71 ? -11.110 -8.879 -3.371 1.00 87.25 71 LYS A C 1
ATOM 573 O O . LYS A 1 71 ? -12.241 -8.895 -2.902 1.00 87.25 71 LYS A O 1
ATOM 578 N N . GLY A 1 72 ? -10.880 -8.915 -4.684 1.00 83.31 72 GLY A N 1
ATOM 579 C CA . GLY A 1 72 ? -11.948 -8.938 -5.690 1.00 83.31 72 GLY A CA 1
ATOM 580 C C . GLY A 1 72 ? -12.599 -7.578 -5.957 1.00 83.31 72 GLY A C 1
ATOM 581 O O . GLY A 1 72 ? -13.537 -7.494 -6.749 1.00 83.31 72 GLY A O 1
ATOM 582 N N . ARG A 1 73 ? -12.108 -6.498 -5.336 1.00 87.69 73 ARG A N 1
ATOM 583 C CA . ARG A 1 73 ? -12.580 -5.145 -5.619 1.00 87.69 73 ARG A CA 1
ATOM 584 C C . ARG A 1 73 ? -12.113 -4.695 -7.005 1.00 87.69 73 ARG A C 1
ATOM 586 O O . ARG A 1 73 ? -10.970 -4.927 -7.388 1.00 87.69 73 ARG A O 1
ATOM 593 N N . ALA A 1 74 ? -12.978 -4.007 -7.750 1.00 86.50 74 ALA A N 1
ATOM 594 C CA . ALA A 1 74 ? -12.614 -3.455 -9.054 1.00 86.50 74 ALA A CA 1
ATOM 595 C C . ALA A 1 74 ? -11.389 -2.524 -8.937 1.00 86.50 74 ALA A C 1
ATOM 597 O O . ALA A 1 74 ? -11.389 -1.598 -8.125 1.00 86.50 74 ALA A O 1
ATOM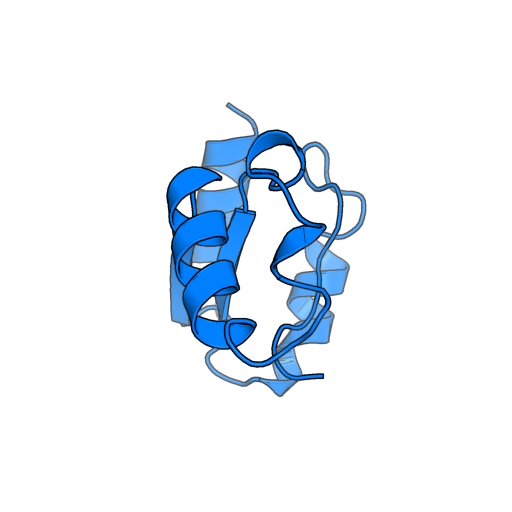 598 N N . GLY A 1 75 ? -10.354 -2.786 -9.739 1.00 84.88 75 GLY A N 1
ATOM 599 C CA . GLY A 1 75 ? -9.074 -2.069 -9.689 1.00 84.88 75 GLY A CA 1
ATOM 600 C C . GLY A 1 75 ? -8.046 -2.640 -8.702 1.00 84.88 75 GLY A C 1
ATOM 601 O O . GLY A 1 75 ? -6.942 -2.111 -8.626 1.00 84.88 75 GLY A O 1
ATOM 602 N N . VAL A 1 76 ? -8.368 -3.715 -7.972 1.00 87.44 76 VAL A N 1
ATOM 603 C CA . VAL A 1 76 ? -7.428 -4.433 -7.097 1.00 87.44 76 VAL A CA 1
ATOM 604 C C . VAL A 1 76 ? -7.108 -5.793 -7.708 1.00 87.44 76 VAL A C 1
ATOM 606 O O . VAL A 1 76 ? -7.971 -6.663 -7.796 1.00 87.44 76 VAL A O 1
ATOM 609 N N . GLN A 1 77 ? -5.853 -5.985 -8.118 1.00 85.00 77 GLN A N 1
ATOM 610 C CA . GLN A 1 77 ? -5.397 -7.256 -8.686 1.00 85.00 77 GLN A CA 1
ATOM 611 C C . GLN A 1 77 ? -5.067 -8.283 -7.597 1.00 85.00 77 GLN A C 1
ATOM 613 O O . GLN A 1 77 ? -5.496 -9.432 -7.666 1.00 85.00 77 GLN A O 1
ATOM 618 N N . SER A 1 78 ? -4.302 -7.876 -6.584 1.00 85.06 78 SER A N 1
ATOM 619 C CA . SER A 1 78 ? -3.954 -8.725 -5.447 1.00 85.06 78 SER A CA 1
ATOM 620 C C . SER A 1 78 ? -3.724 -7.881 -4.199 1.00 85.06 78 SER A C 1
ATOM 622 O O . SER A 1 78 ? -3.368 -6.706 -4.288 1.00 85.06 78 SER A O 1
ATOM 624 N N . VAL A 1 79 ? -3.939 -8.491 -3.037 1.00 87.94 79 VAL A N 1
ATOM 625 C CA . VAL A 1 79 ? -3.538 -7.943 -1.741 1.00 87.94 79 VAL A CA 1
ATOM 626 C C . VAL A 1 79 ? -2.565 -8.950 -1.153 1.00 87.94 79 VAL A C 1
ATOM 628 O O . VAL A 1 79 ? -2.918 -10.117 -1.007 1.00 87.94 79 VAL A O 1
ATOM 631 N N . GLN A 1 80 ? -1.340 -8.522 -0.868 1.00 86.12 80 GLN A N 1
ATOM 632 C CA . GLN A 1 80 ? -0.265 -9.382 -0.371 1.00 86.12 80 GLN A CA 1
ATOM 633 C C . GLN A 1 80 ? 0.256 -8.822 0.947 1.00 86.12 80 GLN A C 1
ATOM 635 O O . GLN A 1 80 ? 0.363 -7.604 1.100 1.00 86.12 80 GLN A O 1
ATOM 640 N N . ASP A 1 81 ? 0.543 -9.707 1.897 1.00 86.50 81 ASP A N 1
ATOM 641 C CA . ASP A 1 81 ? 1.246 -9.332 3.116 1.00 86.50 81 ASP A CA 1
ATOM 642 C C . ASP A 1 81 ? 2.748 -9.265 2.823 1.00 86.50 81 ASP A C 1
ATOM 644 O O . ASP A 1 81 ? 3.328 -10.182 2.24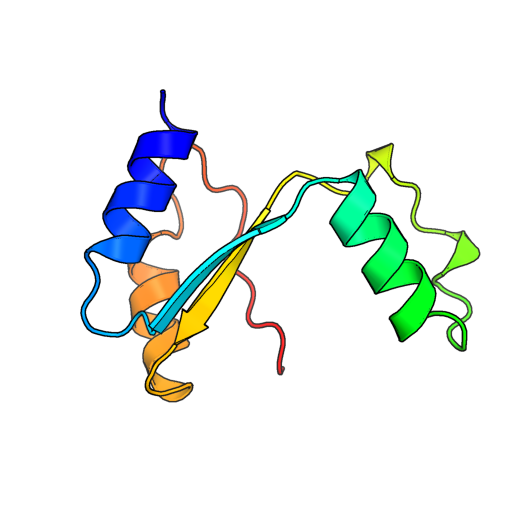7 1.00 86.50 81 ASP A O 1
ATOM 648 N N . GLN A 1 82 ? 3.381 -8.154 3.192 1.00 73.62 82 GLN A N 1
ATOM 649 C CA . GLN A 1 82 ? 4.787 -7.899 2.870 1.00 73.62 82 GLN A CA 1
ATOM 650 C C . GLN A 1 82 ? 5.759 -8.463 3.923 1.00 73.62 82 GLN A C 1
ATOM 652 O O . GLN A 1 82 ? 6.970 -8.324 3.764 1.00 73.62 82 GLN A O 1
ATOM 657 N N . LYS A 1 83 ? 5.254 -9.042 5.020 1.00 69.38 83 LYS A N 1
ATOM 658 C CA . LYS A 1 83 ? 6.045 -9.568 6.143 1.00 69.38 83 LYS A CA 1
ATOM 659 C C . LYS A 1 83 ? 6.029 -11.096 6.258 1.00 69.38 83 LYS A C 1
ATOM 661 O O . LYS A 1 83 ? 6.666 -11.603 7.182 1.00 69.38 83 LYS A O 1
ATOM 666 N N . SER A 1 84 ? 5.304 -11.790 5.385 1.00 53.38 84 SER A N 1
ATOM 667 C CA . SER A 1 84 ? 5.182 -13.252 5.400 1.00 53.38 84 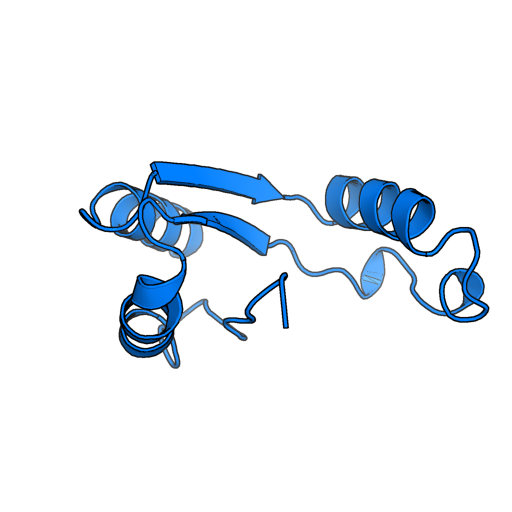SER A CA 1
ATOM 668 C C . SER A 1 84 ? 6.474 -13.960 5.008 1.00 53.38 84 SER A C 1
ATOM 670 O O . SER A 1 84 ? 7.211 -13.429 4.147 1.00 53.38 84 SER A O 1
#

Sequence (84 aa):
EQRQQIETDLKKMPAVQTVAHETADQAYKLYQKEFSRSPIASQLTPDLMPESFRVKLKDPKDYDVIATAFKGRAGVQSVQDQKS

Nearest PDB structures (foldseek):
  6hee-assembly1_A  TM=7.739E-01  e=1.905E-02  Streptococcus pneumoniae D39
  6mk7-assembly1_A  TM=7.897E-01  e=6.897E-02  Streptococcus pneumoniae D39
  6tpi-assembly1_B  TM=6.400E-01  e=2.181E-01  Escherichia coli K-12
  8tzk-assembly1_C  TM=6.021E-01  e=1.107E+00  Vibrio cholerae
  6tpi-assembly1_C  TM=5.722E-01  e=8.447E-01  Escherichia coli K-12

Mean predicted aligned error: 5.91 Å

Foldseek 3Di:
DLVVVLQVVLVVDPFFDDKDWAQLVNVLVVCCVVCVVPPCNVVDDSVNRHTDIDTDTPDLVCLVVVQVVCPPPVPDPHRDDPPD

Radius of gyration: 13.82 Å; Cα contacts (8 Å, |Δi|>4): 80; chains: 1; bounding box: 34×21×31 Å

pLDDT: mean 84.17, std 7.73, range [53.38, 92.75]

Secondary structure (DSSP, 8-state):
-HHHHHHHHHHH-TTEEEEEEE-HHHHHHHHHHHSTTSTTTTT--GGG---EEEEEESSGGGHHHHHHHHTT-TT------TT-